Protein AF-A0A7V0JUQ9-F1 (afdb_monomer)

Secondary structure (DSSP, 8-state):
----S-SSHHHHT--HHHHHHHHHHHHHHHHHHHHHH-HHHHHHHHHTT--GGG--

pLDDT: mean 91.05, std 9.93, range [50.16, 97.06]

Sequence (56 aa):
MAEGIYWNPLLETLPRERLRELQFKKFKRILQWAYDHSPFYRRLYQEAGLEPGDIK

Radius of gyration: 16.37 Å; Cα contacts (8 Å, |Δi|>4): 19; chains: 1; bounding box: 37×29×31 Å

Mean predicted aligned error: 4.95 Å

Solvent-accessible surface area (backbone atoms only — not comparable to full-atom values): 3478 Å² total; per-residue (Å²): 125,86,94,54,102,50,96,50,53,74,73,76,67,42,56,70,68,60,47,50,54,52,51,50,56,51,47,54,51,51,50,41,49,37,46,75,74,30,75,68,48,33,50,56,32,55,77,70,74,48,58,70,85,74,72,126

Structure (mmCIF, N/CA/C/O backbone):
data_AF-A0A7V0JUQ9-F1
#
_entry.id   AF-A0A7V0JUQ9-F1
#
loop_
_atom_site.group_PDB
_atom_site.id
_atom_site.type_symbol
_atom_site.label_atom_id
_atom_site.label_alt_id
_atom_site.label_comp_id
_atom_site.label_asym_id
_atom_site.label_entity_id
_atom_site.label_seq_id
_atom_site.pdbx_PDB_ins_code
_atom_site.Cartn_x
_atom_site.Cartn_y
_atom_site.Cartn_z
_atom_site.occupancy
_atom_site.B_iso_or_equiv
_atom_site.auth_seq_id
_atom_site.auth_comp_id
_atom_site.auth_asym_id
_atom_site.auth_atom_id
_atom_site.pdbx_PDB_model_num
ATOM 1 N N . MET A 1 1 ? 26.622 -19.446 -10.569 1.00 50.16 1 MET A N 1
ATOM 2 C CA . MET A 1 1 ? 25.649 -18.458 -10.048 1.00 50.16 1 MET A CA 1
ATOM 3 C C . MET A 1 1 ? 25.466 -17.441 -11.155 1.00 50.16 1 MET A C 1
ATOM 5 O O . MET A 1 1 ? 26.473 -17.108 -11.757 1.00 50.16 1 MET A O 1
ATOM 9 N N . ALA A 1 2 ? 24.239 -17.083 -11.535 1.00 53.00 2 ALA A N 1
ATOM 10 C CA . ALA A 1 2 ? 24.017 -16.284 -12.743 1.00 53.00 2 ALA A CA 1
ATOM 11 C C . ALA A 1 2 ? 24.804 -14.960 -12.673 1.00 53.00 2 ALA A C 1
ATOM 13 O O . ALA A 1 2 ? 24.563 -14.150 -11.783 1.00 53.00 2 ALA A O 1
ATOM 14 N N . GLU A 1 3 ? 25.765 -14.779 -13.582 1.00 60.97 3 GLU A N 1
ATOM 15 C CA . GLU A 1 3 ? 26.628 -13.595 -13.673 1.00 60.97 3 GLU A CA 1
ATOM 16 C C . GLU A 1 3 ? 25.885 -12.456 -14.383 1.00 60.97 3 GLU A C 1
ATOM 18 O O . GLU A 1 3 ? 26.152 -12.111 -15.531 1.00 60.97 3 GLU A O 1
ATOM 23 N N . GLY A 1 4 ? 24.880 -11.907 -13.705 1.00 73.75 4 GLY A N 1
ATOM 24 C CA . GLY A 1 4 ? 24.200 -10.678 -14.098 1.00 73.75 4 GLY A CA 1
ATOM 25 C C . GLY A 1 4 ? 24.481 -9.581 -13.077 1.00 73.75 4 GLY A C 1
ATOM 26 O O . GLY A 1 4 ? 24.518 -9.853 -11.882 1.00 73.75 4 GLY A O 1
ATOM 27 N N . ILE A 1 5 ? 24.646 -8.336 -13.538 1.00 89.38 5 ILE A N 1
ATOM 28 C CA . ILE A 1 5 ? 24.832 -7.151 -12.672 1.00 89.38 5 ILE A CA 1
ATOM 29 C C . ILE A 1 5 ? 23.671 -6.997 -11.667 1.00 89.38 5 ILE A C 1
ATOM 31 O O . ILE A 1 5 ? 23.861 -6.450 -10.584 1.00 89.38 5 ILE A O 1
ATOM 35 N N . TYR A 1 6 ? 22.484 -7.505 -12.014 1.00 89.19 6 TYR A N 1
ATOM 36 C CA . TYR A 1 6 ? 21.252 -7.392 -11.234 1.00 89.19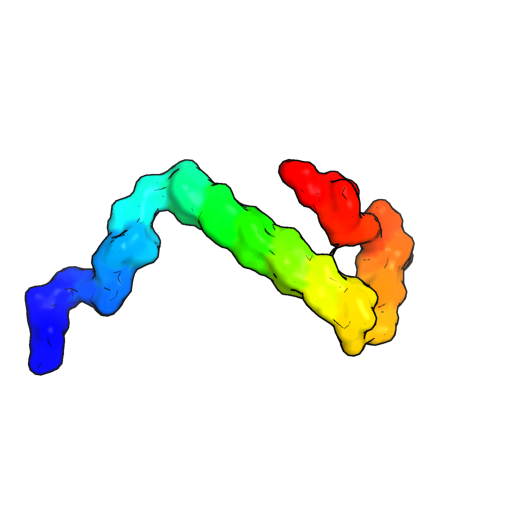 6 TYR A CA 1
ATOM 37 C C . TYR A 1 6 ? 20.688 -8.772 -10.883 1.00 89.19 6 TYR A C 1
ATOM 39 O O . TYR A 1 6 ? 20.693 -9.680 -11.719 1.00 89.19 6 TYR A O 1
ATOM 47 N N . TRP A 1 7 ? 20.137 -8.909 -9.675 1.00 91.62 7 TRP A N 1
ATOM 48 C CA . TRP A 1 7 ? 19.496 -10.142 -9.196 1.00 91.62 7 TRP A CA 1
ATOM 49 C C . TRP A 1 7 ? 18.100 -10.334 -9.808 1.00 91.62 7 TRP A C 1
ATOM 51 O O . TRP A 1 7 ? 17.714 -11.433 -10.203 1.00 91.62 7 TRP A O 1
ATOM 61 N N . ASN A 1 8 ? 17.349 -9.242 -9.933 1.00 91.00 8 ASN A N 1
ATOM 62 C CA . ASN A 1 8 ? 16.066 -9.141 -10.608 1.00 91.00 8 ASN A CA 1
ATOM 63 C C . ASN A 1 8 ? 16.103 -7.967 -11.598 1.00 91.00 8 ASN A C 1
ATOM 65 O O . ASN A 1 8 ? 15.587 -6.885 -11.297 1.00 91.00 8 ASN A O 1
ATOM 69 N N . PRO A 1 9 ? 16.664 -8.184 -12.801 1.00 91.44 9 PRO A N 1
ATOM 70 C CA . PRO A 1 9 ? 16.802 -7.140 -13.810 1.00 91.44 9 PRO A CA 1
ATOM 71 C C . PRO A 1 9 ? 15.484 -6.416 -14.099 1.00 91.44 9 PRO A C 1
ATOM 73 O O . PRO A 1 9 ? 15.464 -5.204 -14.232 1.00 91.44 9 PRO A O 1
ATOM 76 N N . LEU A 1 10 ? 14.354 -7.129 -14.106 1.00 90.50 10 LEU A N 1
ATOM 77 C CA . LEU A 1 10 ? 13.056 -6.558 -14.464 1.00 90.50 10 LEU A CA 1
ATOM 78 C C . LEU A 1 10 ? 12.585 -5.485 -13.470 1.00 90.50 10 LEU A C 1
ATOM 80 O O . LEU A 1 10 ? 12.053 -4.460 -13.889 1.00 90.50 10 LEU A O 1
ATOM 84 N N . LEU A 1 11 ? 12.779 -5.700 -12.164 1.00 91.62 11 LEU A N 1
ATOM 85 C CA . LEU A 1 11 ? 12.441 -4.699 -11.145 1.00 91.62 11 LEU A CA 1
ATOM 86 C C . LEU A 1 11 ? 13.553 -3.667 -10.949 1.00 91.62 11 LEU A C 1
ATOM 88 O O . LEU A 1 11 ? 13.252 -2.495 -10.725 1.00 91.62 11 LEU A O 1
ATOM 92 N N . GLU A 1 12 ? 14.812 -4.093 -11.027 1.00 92.06 12 GLU A N 1
ATOM 93 C CA . GLU A 1 12 ? 15.977 -3.240 -10.777 1.00 92.06 12 GLU A CA 1
ATOM 94 C C . GLU A 1 12 ? 16.232 -2.246 -11.916 1.00 92.06 12 GLU A C 1
ATOM 96 O O . GLU A 1 12 ? 16.718 -1.146 -11.661 1.00 92.06 12 GLU A O 1
ATOM 101 N N . THR A 1 13 ? 15.828 -2.572 -13.148 1.00 94.31 13 THR A N 1
ATOM 102 C CA . THR A 1 13 ? 15.916 -1.673 -14.310 1.00 94.31 13 THR A CA 1
ATOM 103 C C . THR A 1 13 ? 14.560 -1.104 -14.734 1.00 94.31 13 THR A C 1
ATOM 105 O O . THR A 1 13 ? 14.433 -0.556 -15.831 1.00 94.31 13 THR A O 1
ATOM 108 N N . LEU A 1 14 ? 13.517 -1.245 -13.908 1.00 95.25 14 LEU A N 1
ATOM 109 C CA . LEU A 1 14 ? 12.183 -0.748 -14.239 1.00 95.25 14 LEU A CA 1
ATOM 110 C C . LEU A 1 14 ? 12.197 0.792 -14.339 1.00 95.25 14 LEU A C 1
ATOM 112 O O . LEU A 1 14 ? 12.737 1.450 -13.443 1.00 95.25 14 LEU A O 1
ATOM 116 N N . PRO A 1 15 ? 11.559 1.402 -15.360 1.00 96.81 15 PRO A N 1
ATOM 117 C CA . PRO A 1 15 ? 11.442 2.852 -15.436 1.00 96.81 15 PRO A CA 1
ATOM 118 C C . PRO A 1 15 ? 10.836 3.433 -14.158 1.00 96.81 15 PRO A C 1
ATOM 120 O O . PRO A 1 15 ? 9.887 2.884 -13.590 1.00 96.81 15 PRO A O 1
ATOM 123 N N . ARG A 1 16 ? 11.368 4.573 -13.712 1.00 95.50 16 ARG A N 1
ATOM 124 C CA . ARG A 1 16 ? 11.030 5.171 -12.411 1.00 95.50 16 ARG A CA 1
ATOM 125 C C . ARG A 1 16 ? 9.531 5.413 -12.231 1.00 95.50 16 ARG A C 1
ATOM 127 O O . ARG A 1 16 ? 9.015 5.209 -11.135 1.00 95.50 16 ARG A O 1
ATOM 134 N N . GLU A 1 17 ? 8.844 5.821 -13.292 1.00 96.69 17 GLU A N 1
ATOM 135 C CA . GLU A 1 17 ? 7.395 6.056 -13.301 1.00 96.69 17 GLU A CA 1
ATOM 136 C C . GLU A 1 17 ? 6.618 4.758 -13.057 1.00 96.69 17 GLU A C 1
ATOM 138 O O . GLU A 1 17 ? 5.799 4.681 -12.143 1.00 96.69 17 GLU A O 1
ATOM 143 N N . ARG A 1 18 ? 6.972 3.688 -13.776 1.00 95.81 18 ARG A N 1
ATOM 144 C CA . ARG A 1 18 ? 6.384 2.351 -13.600 1.00 95.81 18 ARG A CA 1
ATOM 145 C C . ARG A 1 18 ? 6.668 1.766 -12.221 1.00 95.81 18 ARG A C 1
ATOM 147 O O . ARG A 1 18 ? 5.808 1.108 -11.636 1.00 95.81 18 ARG A O 1
ATOM 154 N N . LEU A 1 19 ? 7.852 2.028 -11.670 1.00 96.50 19 LEU A N 1
ATOM 155 C CA . LEU A 1 19 ? 8.185 1.616 -10.310 1.00 96.50 19 LEU A CA 1
ATOM 156 C C . LEU A 1 19 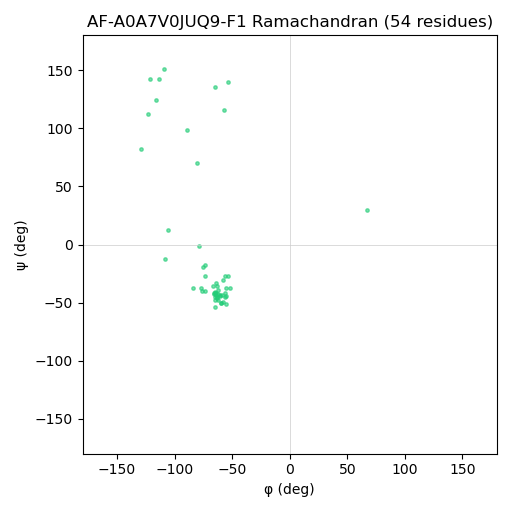? 7.301 2.325 -9.277 1.00 96.50 19 LEU A C 1
ATOM 158 O O . LEU A 1 19 ? 6.823 1.671 -8.350 1.00 96.50 19 LEU A O 1
ATOM 162 N N . ARG A 1 20 ? 7.036 3.626 -9.451 1.00 96.12 20 ARG A N 1
ATOM 163 C CA . ARG A 1 20 ? 6.120 4.381 -8.581 1.00 96.12 20 ARG A CA 1
ATOM 164 C C . ARG A 1 20 ? 4.691 3.851 -8.669 1.00 96.12 20 ARG A C 1
ATOM 166 O O . ARG A 1 20 ? 4.085 3.614 -7.629 1.00 96.12 20 ARG A O 1
ATOM 173 N N . GLU A 1 21 ? 4.186 3.586 -9.874 1.00 96.25 21 GLU A N 1
ATOM 174 C CA . GLU A 1 21 ? 2.867 2.961 -10.074 1.00 96.25 21 GLU A CA 1
ATOM 175 C C . GLU A 1 21 ? 2.768 1.609 -9.346 1.00 96.25 21 GLU A C 1
ATOM 177 O O . GLU A 1 21 ? 1.796 1.334 -8.636 1.00 96.25 21 GLU A O 1
ATOM 182 N N . LEU A 1 22 ? 3.802 0.769 -9.470 1.00 95.75 22 LEU A N 1
ATOM 183 C CA . LEU A 1 22 ? 3.855 -0.538 -8.819 1.00 95.75 22 LEU A CA 1
ATOM 184 C C . LEU A 1 22 ? 3.892 -0.420 -7.290 1.00 95.75 22 LEU A C 1
ATOM 186 O O . LEU A 1 22 ? 3.172 -1.144 -6.598 1.00 95.75 22 LEU A O 1
ATOM 190 N N . GLN A 1 23 ? 4.725 0.475 -6.757 1.00 96.31 23 GLN A N 1
ATOM 191 C CA . GLN A 1 23 ? 4.815 0.741 -5.320 1.00 96.31 23 GLN A CA 1
ATOM 192 C C . GLN A 1 23 ? 3.480 1.235 -4.772 1.00 96.31 23 GLN A C 1
ATOM 194 O O . GLN A 1 23 ? 3.010 0.725 -3.757 1.00 96.31 23 GLN A O 1
ATOM 199 N N . PHE A 1 24 ? 2.832 2.151 -5.485 1.00 96.31 24 PHE A N 1
ATOM 200 C CA . PHE A 1 24 ? 1.542 2.690 -5.098 1.00 96.31 24 PHE A CA 1
ATOM 201 C C . PHE A 1 24 ? 0.441 1.622 -5.096 1.00 96.31 24 PHE A C 1
ATOM 203 O O . PHE A 1 24 ? -0.301 1.489 -4.124 1.00 96.31 24 PHE A O 1
ATOM 210 N N . LYS A 1 25 ? 0.393 0.763 -6.123 1.00 95.69 25 LYS A N 1
ATOM 211 C CA . LYS A 1 25 ? -0.524 -0.387 -6.157 1.00 95.69 25 LYS A CA 1
ATOM 212 C C . LYS A 1 25 ? -0.307 -1.330 -4.968 1.00 95.69 25 LYS A C 1
ATOM 214 O O . LYS A 1 25 ? -1.276 -1.793 -4.366 1.00 95.69 25 LYS A O 1
ATOM 219 N N . LYS A 1 26 ? 0.952 -1.626 -4.624 1.00 96.19 26 LYS A N 1
ATOM 220 C CA . LYS A 1 26 ? 1.289 -2.467 -3.463 1.00 96.19 26 LYS A CA 1
ATOM 221 C C . LYS A 1 26 ? 0.886 -1.802 -2.151 1.00 96.19 26 LYS A C 1
ATOM 223 O O . LYS A 1 26 ? 0.324 -2.473 -1.291 1.00 96.19 26 LYS A O 1
ATOM 228 N N . PHE A 1 27 ? 1.128 -0.503 -2.026 1.00 95.94 27 PHE A N 1
ATOM 229 C CA . PHE A 1 27 ? 0.758 0.274 -0.854 1.00 95.94 27 PHE A CA 1
ATOM 230 C C . PHE A 1 27 ? -0.754 0.243 -0.610 1.00 95.94 27 PHE A C 1
ATOM 232 O O . PHE A 1 27 ? -1.163 -0.156 0.476 1.00 95.94 27 PHE A O 1
ATOM 239 N N . LYS A 1 28 ? -1.582 0.521 -1.630 1.00 94.75 28 LYS A N 1
ATOM 240 C CA . LYS A 1 28 ? -3.051 0.440 -1.507 1.00 94.75 28 LYS A CA 1
ATOM 241 C C . LYS A 1 28 ? -3.521 -0.935 -1.036 1.00 94.75 28 LYS A C 1
ATOM 243 O O . LYS A 1 28 ? -4.369 -1.037 -0.156 1.00 94.75 28 LYS A O 1
ATOM 248 N N . ARG A 1 29 ? -2.917 -2.005 -1.566 1.00 95.50 29 ARG A N 1
ATOM 249 C CA . ARG A 1 29 ? -3.221 -3.378 -1.141 1.00 95.50 29 ARG A CA 1
ATOM 250 C C . ARG A 1 29 ? -2.875 -3.626 0.329 1.00 95.50 29 ARG A C 1
ATOM 252 O O . ARG A 1 29 ? -3.672 -4.238 1.031 1.00 95.50 29 ARG A O 1
ATOM 259 N N . ILE A 1 30 ? -1.693 -3.201 0.774 1.00 95.56 30 ILE A N 1
ATOM 260 C CA . ILE A 1 30 ? -1.254 -3.383 2.166 1.00 95.56 30 ILE A CA 1
ATOM 261 C C . ILE A 1 30 ? -2.135 -2.564 3.107 1.00 95.56 30 ILE A C 1
ATOM 263 O O . ILE A 1 30 ? -2.558 -3.089 4.130 1.00 95.56 30 ILE A O 1
ATOM 267 N N . LEU A 1 31 ? -2.452 -1.321 2.739 1.00 94.69 31 LEU A N 1
ATOM 268 C CA . LEU A 1 31 ? -3.312 -0.444 3.524 1.00 94.69 31 LEU A CA 1
ATOM 269 C C . LEU A 1 31 ? -4.706 -1.047 3.722 1.00 94.69 31 LEU A C 1
ATOM 271 O O . LEU A 1 31 ? -5.160 -1.162 4.858 1.00 94.69 31 LEU A O 1
ATOM 275 N N . GLN A 1 32 ? -5.344 -1.495 2.635 1.00 95.31 32 GLN A N 1
ATOM 276 C CA . GLN A 1 32 ? -6.641 -2.167 2.696 1.00 95.31 32 GLN A CA 1
ATOM 277 C C . GLN A 1 32 ? -6.571 -3.413 3.583 1.00 95.31 32 GLN A C 1
ATOM 279 O O . GLN A 1 32 ? -7.361 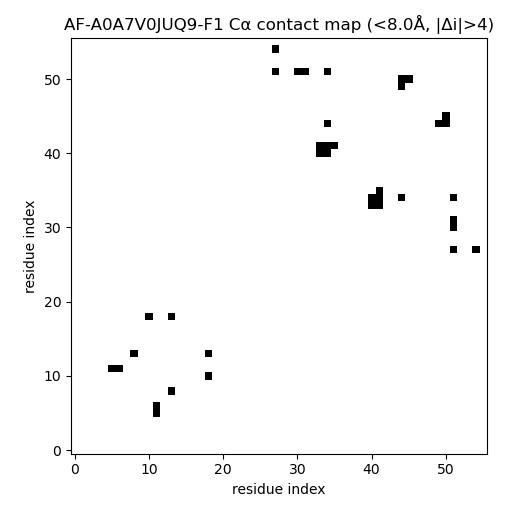-3.576 4.506 1.00 95.31 32 GLN A O 1
ATOM 284 N N . TRP A 1 33 ? -5.570 -4.268 3.356 1.00 96.62 33 TRP A N 1
ATOM 285 C CA . TRP A 1 33 ? -5.418 -5.493 4.131 1.00 96.62 33 TRP A CA 1
ATOM 286 C C . TRP A 1 33 ? -5.218 -5.210 5.627 1.00 96.62 33 TRP A C 1
ATOM 288 O O . TRP A 1 33 ? -5.859 -5.856 6.455 1.00 96.62 33 TRP A O 1
ATOM 298 N N . ALA A 1 34 ? -4.385 -4.226 5.976 1.00 95.81 34 ALA A N 1
ATOM 299 C CA . ALA A 1 34 ? -4.138 -3.823 7.357 1.00 95.81 34 ALA A CA 1
ATOM 300 C C . ALA A 1 34 ? -5.404 -3.265 8.025 1.00 95.81 34 ALA A C 1
ATOM 302 O O . ALA A 1 34 ? -5.700 -3.632 9.162 1.00 95.81 34 ALA A O 1
ATOM 303 N N . TYR A 1 35 ? -6.177 -2.444 7.310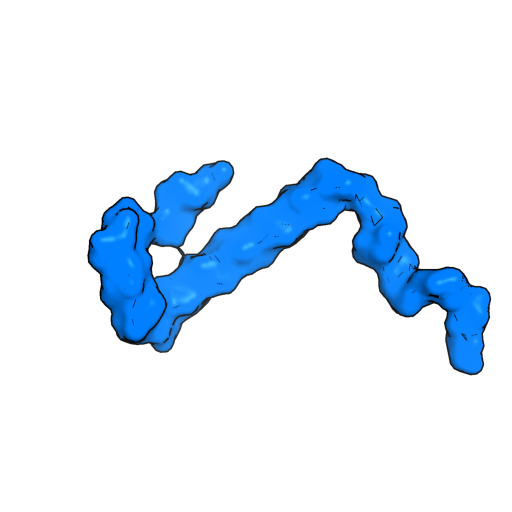 1.00 95.31 35 TYR A N 1
ATOM 304 C CA . TYR A 1 35 ? -7.461 -1.925 7.784 1.00 95.31 35 TYR A CA 1
ATOM 305 C C . TYR A 1 35 ? -8.486 -3.047 8.029 1.00 95.31 35 TYR A C 1
ATOM 307 O O . TYR A 1 35 ? -9.218 -3.035 9.024 1.00 95.31 35 TYR A O 1
ATOM 315 N N . ASP A 1 36 ? -8.518 -4.058 7.161 1.00 95.44 36 ASP A N 1
ATOM 316 C CA . ASP A 1 36 ? -9.488 -5.153 7.235 1.00 95.44 36 ASP A CA 1
ATOM 317 C C . ASP A 1 36 ? -9.141 -6.188 8.315 1.00 95.44 36 ASP A C 1
ATOM 319 O O . ASP A 1 36 ? -10.038 -6.691 8.993 1.00 95.44 36 ASP A O 1
ATOM 323 N N . HIS A 1 37 ? -7.853 -6.481 8.508 1.00 97.06 37 HIS A N 1
ATOM 324 C CA . HIS A 1 37 ? -7.406 -7.626 9.311 1.00 97.06 37 HIS A CA 1
ATOM 325 C C . HIS A 1 37 ? -6.790 -7.247 10.661 1.00 97.06 37 HIS A C 1
ATOM 327 O O . HIS A 1 37 ? -6.609 -8.123 11.505 1.00 97.06 37 HIS A O 1
ATOM 333 N N . SER A 1 38 ? -6.469 -5.972 10.898 1.00 96.81 38 SER A N 1
ATOM 334 C CA . SER A 1 38 ? -5.873 -5.528 12.159 1.00 96.81 38 SER A CA 1
ATOM 335 C C . SER A 1 38 ? -6.711 -4.437 12.828 1.00 96.81 38 SER A C 1
ATOM 337 O O . SER A 1 38 ? -6.752 -3.301 12.347 1.00 96.81 38 SER A O 1
ATOM 339 N N . PRO A 1 39 ? -7.329 -4.729 13.990 1.00 94.94 39 PRO A N 1
ATOM 340 C CA . PRO A 1 39 ? -8.052 -3.726 14.770 1.00 94.94 39 PRO A CA 1
ATOM 341 C C . PRO A 1 39 ? -7.183 -2.529 15.173 1.00 94.94 39 PRO A C 1
ATOM 343 O O . PRO A 1 39 ? -7.692 -1.419 15.292 1.00 94.94 39 PRO A O 1
ATOM 346 N N . PHE A 1 40 ? -5.877 -2.746 15.363 1.00 96.94 40 PHE A N 1
ATOM 347 C CA . PHE A 1 40 ? -4.922 -1.683 15.668 1.00 96.94 40 PHE A CA 1
ATOM 348 C C . PHE A 1 40 ? -4.784 -0.702 14.499 1.00 96.94 40 PHE A C 1
ATOM 350 O O . PHE A 1 40 ? -5.001 0.493 14.678 1.00 96.94 40 PHE A O 1
ATOM 357 N N . TYR A 1 41 ? -4.486 -1.206 13.295 1.00 95.69 41 TYR A N 1
ATOM 358 C CA . TYR A 1 41 ? -4.326 -0.349 12.117 1.00 95.6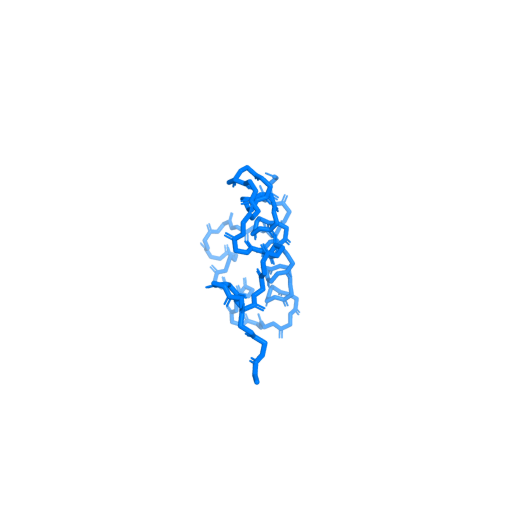9 41 TYR A CA 1
ATOM 35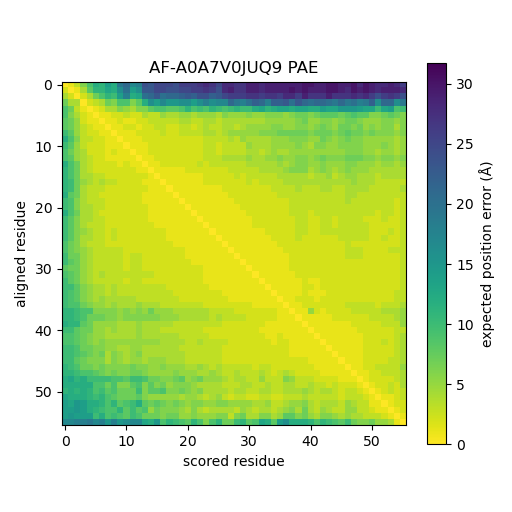9 C C . TYR A 1 41 ? -5.635 0.320 11.710 1.00 95.69 41 TYR A C 1
ATOM 361 O O . TYR A 1 41 ? -5.623 1.487 11.335 1.00 95.69 41 TYR A O 1
ATOM 369 N N . ARG A 1 42 ? -6.770 -0.373 11.856 1.00 95.44 42 ARG A N 1
ATOM 370 C CA . ARG A 1 42 ? -8.087 0.233 11.645 1.00 95.44 42 ARG A CA 1
ATOM 371 C C . ARG A 1 42 ? -8.290 1.470 12.519 1.00 95.44 42 ARG A C 1
ATOM 373 O O . ARG A 1 42 ? -8.637 2.517 11.987 1.00 95.44 42 ARG A O 1
ATOM 380 N N . ARG A 1 43 ? -8.040 1.363 13.830 1.00 96.12 43 ARG A N 1
ATOM 381 C CA . ARG A 1 43 ? -8.168 2.498 14.761 1.00 96.12 43 ARG A CA 1
ATOM 382 C C . ARG A 1 43 ? -7.195 3.619 14.419 1.00 96.12 43 ARG A C 1
ATOM 384 O O . ARG A 1 43 ? -7.624 4.754 14.285 1.00 96.12 43 ARG A O 1
ATOM 391 N N . LEU A 1 44 ? -5.927 3.281 14.187 1.00 95.50 44 LEU A N 1
ATOM 392 C CA . LEU A 1 44 ? -4.890 4.250 13.831 1.00 95.50 44 LEU A CA 1
ATOM 393 C C . LEU A 1 44 ? -5.264 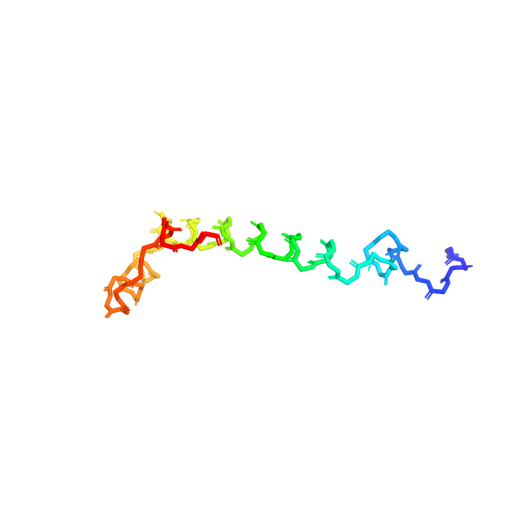5.084 12.596 1.00 95.50 44 LEU A C 1
ATOM 395 O O . LEU A 1 44 ? -5.078 6.297 12.587 1.00 95.50 44 LEU A O 1
ATOM 399 N N . TYR A 1 45 ? -5.785 4.441 11.548 1.00 93.81 45 TYR A N 1
ATOM 400 C CA . TYR A 1 45 ? -6.169 5.135 10.319 1.00 93.81 45 TYR A CA 1
ATOM 401 C C . TYR A 1 45 ? -7.449 5.956 10.494 1.00 93.81 45 TYR A C 1
ATOM 403 O O . TYR A 1 45 ? -7.490 7.101 10.052 1.00 93.81 45 TYR A O 1
ATOM 411 N N . GLN A 1 46 ? -8.444 5.437 11.218 1.00 93.12 46 GLN A N 1
ATOM 412 C CA . GLN A 1 46 ? -9.663 6.185 11.542 1.00 93.12 46 GLN A CA 1
ATOM 413 C C . GLN A 1 46 ? -9.374 7.435 12.385 1.00 93.12 46 GLN A C 1
ATOM 415 O O . GLN A 1 46 ? -9.912 8.501 12.102 1.00 93.12 46 GLN A O 1
ATOM 420 N N . GLU A 1 47 ? -8.491 7.334 13.381 1.00 95.50 47 GLU A N 1
ATOM 421 C CA . GLU A 1 47 ? -8.052 8.468 14.206 1.00 95.50 47 GLU A CA 1
ATOM 422 C C . GLU A 1 47 ? -7.297 9.522 13.38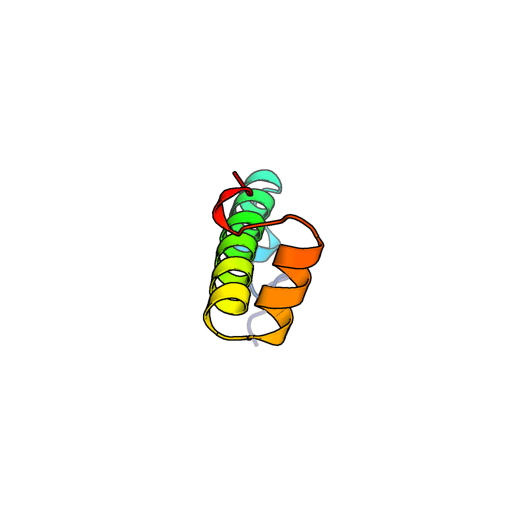6 1.00 95.50 47 GLU A C 1
ATOM 424 O O . GLU A 1 47 ? -7.416 10.717 13.648 1.00 95.50 47 GLU A O 1
ATOM 429 N N . ALA A 1 48 ? -6.563 9.089 12.359 1.00 93.38 48 ALA A N 1
ATOM 430 C CA . ALA A 1 48 ? -5.914 9.973 11.396 1.00 93.38 48 ALA A CA 1
ATOM 431 C C . ALA A 1 48 ? -6.874 10.533 10.323 1.00 93.38 48 ALA A C 1
ATOM 433 O O . ALA A 1 48 ? -6.432 11.302 9.469 1.00 93.38 48 ALA A O 1
ATOM 434 N N . GLY A 1 49 ? -8.160 10.157 10.342 1.00 92.56 49 GLY A N 1
ATOM 435 C CA . GLY A 1 49 ? -9.150 10.567 9.343 1.00 92.56 49 GLY A CA 1
ATOM 436 C C . GLY A 1 49 ? -8.885 9.998 7.947 1.00 92.56 49 GLY A C 1
ATOM 437 O O . GLY A 1 49 ? -9.194 10.654 6.957 1.00 92.56 49 GLY A O 1
ATOM 438 N N . LEU A 1 50 ? -8.264 8.818 7.873 1.00 90.69 50 LEU A N 1
ATOM 439 C CA . LEU A 1 50 ? -7.873 8.153 6.635 1.00 90.69 50 LEU A CA 1
ATOM 440 C C . LEU A 1 50 ? -8.631 6.833 6.472 1.00 90.69 50 LEU A C 1
ATOM 442 O O . LEU A 1 50 ? -8.498 5.922 7.293 1.00 90.69 50 LEU A O 1
ATOM 446 N N . GLU A 1 51 ? -9.327 6.679 5.350 1.00 88.75 51 GLU A N 1
ATOM 447 C CA . GLU A 1 51 ? -9.854 5.398 4.895 1.00 88.75 51 GLU A CA 1
ATOM 448 C C . GLU A 1 51 ? -9.088 4.893 3.660 1.00 88.75 51 GLU A C 1
ATOM 450 O O . GLU A 1 51 ? -8.591 5.682 2.851 1.00 88.75 51 GLU A O 1
ATOM 455 N N . PRO A 1 52 ? -8.989 3.565 3.446 1.00 87.50 52 PRO A N 1
ATOM 456 C CA . PRO A 1 52 ? -8.311 3.017 2.269 1.00 87.50 52 PRO A CA 1
ATOM 457 C C . PRO A 1 52 ? -8.820 3.563 0.921 1.00 87.50 52 PRO A C 1
ATOM 459 O O . PRO A 1 52 ? -8.061 3.602 -0.048 1.00 87.50 52 PRO A O 1
ATOM 462 N N . GLY A 1 53 ? -10.087 3.992 0.858 1.00 86.56 53 GLY A N 1
ATOM 463 C CA . GLY A 1 53 ? -10.715 4.574 -0.331 1.00 86.56 53 GLY A CA 1
ATOM 464 C C . GLY A 1 53 ? -10.270 6.001 -0.672 1.00 86.56 53 GLY A C 1
ATOM 465 O O . GLY A 1 53 ? -10.439 6.426 -1.817 1.00 86.56 53 GLY A O 1
ATOM 466 N N . ASP A 1 54 ? -9.658 6.719 0.271 1.00 87.69 54 ASP A N 1
ATOM 467 C CA . ASP A 1 54 ? -9.211 8.105 0.073 1.00 87.69 54 ASP A CA 1
ATOM 468 C C . ASP A 1 54 ? -7.945 8.195 -0.788 1.00 87.69 54 ASP A C 1
ATOM 470 O O . ASP A 1 54 ? -7.636 9.233 -1.377 1.00 87.69 54 ASP A O 1
ATOM 474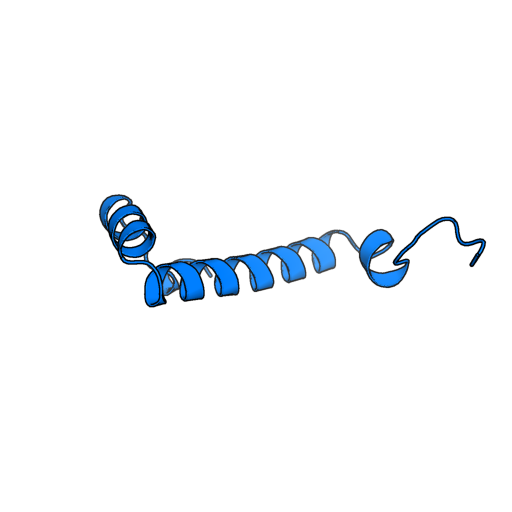 N N . ILE A 1 55 ? -7.210 7.087 -0.908 1.00 83.69 55 ILE A N 1
ATOM 475 C CA . ILE A 1 55 ? -5.942 7.029 -1.631 1.00 83.69 55 ILE A CA 1
ATOM 476 C C . ILE A 1 55 ? -6.196 6.694 -3.107 1.00 83.69 55 ILE A C 1
ATOM 478 O O . ILE A 1 55 ? -6.358 5.527 -3.480 1.00 83.69 55 ILE A O 1
ATOM 482 N N . LYS A 1 56 ? -6.208 7.729 -3.959 1.00 73.94 56 LYS A N 1
ATOM 483 C CA . LYS A 1 56 ? -6.456 7.615 -5.408 1.00 73.94 56 LYS A CA 1
ATOM 484 C C . LYS A 1 56 ? -5.192 7.457 -6.231 1.00 73.94 56 LYS A C 1
ATOM 486 O O . LYS A 1 56 ? -4.312 8.337 -6.155 1.00 73.94 56 LYS A O 1
#

Foldseek 3Di:
DDPDPDPDCCQVVPPPVVNVVVVLVVVLVVLQCCCVPPPVSVVVQVVVVHDSVVRD